Protein AF-A0A5U3IEK6-F1 (afdb_monomer_lite)

pLDDT: mean 71.45, std 13.31, range [38.88, 89.75]

Sequence (170 aa):
MAIGSGWVGSQAVAETGQRWMSAAGAALRAPAPFWMSALVGKSVVSVASYANPAGRGYDTRYSAFYDSDYVDITLTVPFSGTIATNNPSLVVSTSAALFNDNTTAGATYGTSISVAGVQRFFIGLRFAVGWDDSVVNMPNTQWQLLLNGSVVATYTSNFSASSQFDTTDW

Structure (mmCIF, N/CA/C/O backbone):
data_AF-A0A5U3IEK6-F1
#
_entry.id   AF-A0A5U3IEK6-F1
#
loop_
_atom_site.group_PDB
_atom_site.id
_atom_site.type_symbol
_atom_site.label_atom_id
_atom_site.label_alt_id
_atom_site.label_comp_id
_atom_site.label_asym_id
_atom_site.label_entity_id
_atom_site.label_seq_id
_atom_site.pdbx_PDB_ins_code
_atom_site.Cartn_x
_atom_site.Cartn_y
_atom_site.Cartn_z
_atom_site.occupancy
_atom_site.B_iso_or_equiv
_atom_site.auth_seq_id
_atom_site.auth_comp_id
_atom_site.auth_asym_id
_atom_site.auth_atom_id
_atom_site.pdbx_PDB_model_num
ATOM 1 N N . MET A 1 1 ? -8.549 -2.599 6.085 1.00 62.62 1 MET A N 1
ATOM 2 C CA . MET A 1 1 ? -9.750 -2.252 5.292 1.00 62.62 1 MET A CA 1
ATOM 3 C C . MET A 1 1 ? -10.506 -1.206 6.101 1.00 62.62 1 MET A C 1
ATOM 5 O O . MET A 1 1 ? -10.831 -1.478 7.244 1.00 62.62 1 MET A O 1
ATOM 9 N N . ALA A 1 2 ? -10.716 0.010 5.596 1.00 77.75 2 ALA A N 1
ATOM 10 C CA . ALA A 1 2 ? -11.287 1.072 6.432 1.00 77.75 2 ALA A CA 1
ATOM 11 C C . ALA A 1 2 ? -12.664 0.691 7.017 1.00 77.75 2 ALA A C 1
ATOM 13 O O . ALA A 1 2 ? -13.452 0.003 6.367 1.00 77.75 2 ALA A O 1
ATOM 14 N N . ILE A 1 3 ? -12.957 1.146 8.238 1.00 81.31 3 ILE A N 1
ATOM 15 C CA . ILE A 1 3 ? -14.244 0.891 8.902 1.00 81.31 3 ILE A CA 1
ATOM 16 C C . ILE A 1 3 ? -15.375 1.532 8.091 1.00 81.31 3 ILE A C 1
ATOM 18 O O . ILE A 1 3 ? -15.346 2.729 7.813 1.00 81.31 3 ILE A O 1
ATOM 22 N N . GLY A 1 4 ? -16.379 0.745 7.719 1.00 81.56 4 GLY A N 1
ATOM 23 C CA . GLY A 1 4 ? -17.564 1.209 7.002 1.00 81.56 4 GLY A CA 1
ATOM 24 C C . GLY A 1 4 ? -18.610 1.852 7.917 1.00 81.56 4 GLY A C 1
ATOM 25 O O . GLY A 1 4 ? -18.513 1.830 9.147 1.00 81.56 4 GLY A O 1
ATOM 26 N N . SER A 1 5 ? -19.640 2.443 7.308 1.00 76.06 5 SER A N 1
ATOM 27 C CA . SER A 1 5 ? -20.819 2.924 8.032 1.00 76.06 5 SER A CA 1
ATOM 28 C C . SER A 1 5 ? -21.765 1.758 8.356 1.00 76.06 5 SER A C 1
ATOM 30 O O . SER A 1 5 ? -21.947 0.842 7.557 1.00 76.06 5 SER A O 1
ATOM 32 N N . GLY A 1 6 ? -22.358 1.771 9.554 1.00 85.00 6 GLY A N 1
ATOM 33 C CA . GLY A 1 6 ? -23.247 0.709 10.041 1.00 85.00 6 GLY A CA 1
ATOM 34 C C . GLY A 1 6 ? -22.706 0.050 11.305 1.00 85.00 6 GLY A C 1
ATOM 35 O O . GLY A 1 6 ? -22.690 0.667 12.370 1.00 85.00 6 GLY A O 1
ATOM 36 N N . TRP A 1 7 ? -22.249 -1.199 11.203 1.00 87.50 7 TRP A N 1
ATOM 37 C CA . TRP A 1 7 ? -21.767 -1.989 12.343 1.00 87.50 7 TRP A CA 1
ATOM 38 C C . TRP A 1 7 ? -20.331 -1.626 12.752 1.00 87.50 7 TRP A C 1
ATOM 40 O O . TRP A 1 7 ? -19.424 -2.456 12.736 1.00 87.50 7 TRP A O 1
ATOM 50 N N . VAL A 1 8 ? -20.126 -0.369 13.154 1.00 87.62 8 VAL A N 1
ATOM 51 C CA . VAL A 1 8 ? -18.809 0.192 13.504 1.00 87.62 8 VAL A CA 1
ATOM 52 C C . VAL A 1 8 ? -18.097 -0.637 14.574 1.00 87.62 8 VAL A C 1
ATOM 54 O O . VAL A 1 8 ? -16.894 -0.837 14.480 1.00 87.62 8 VAL A O 1
ATOM 57 N N . GLY A 1 9 ? -18.818 -1.156 15.573 1.00 84.38 9 GLY A N 1
ATOM 58 C CA . GLY A 1 9 ? -18.224 -1.966 16.641 1.00 84.38 9 GLY A CA 1
ATOM 59 C C . GLY A 1 9 ? -17.601 -3.274 16.143 1.00 84.38 9 GLY A C 1
ATOM 60 O O . GLY A 1 9 ? -16.445 -3.552 16.447 1.00 84.38 9 GLY A O 1
ATOM 61 N N . SER A 1 10 ? -18.324 -4.062 15.341 1.00 85.69 10 SER A N 1
ATOM 62 C CA . SER A 1 10 ? -17.792 -5.324 14.806 1.00 85.69 10 SER A CA 1
ATOM 63 C C . SER A 1 10 ? -16.705 -5.084 13.761 1.00 85.69 10 SER A C 1
ATOM 65 O O . SER A 1 10 ? -15.714 -5.812 13.729 1.00 85.69 10 SER A O 1
ATOM 67 N N . GLN A 1 11 ? -16.837 -4.028 12.958 1.00 85.81 11 GLN A N 1
ATOM 68 C CA . GLN A 1 11 ? -15.819 -3.650 11.982 1.00 85.81 11 GLN A CA 1
ATOM 69 C C . GLN A 1 11 ? -14.555 -3.087 12.634 1.00 85.81 11 GLN A C 1
ATOM 71 O O . GLN A 1 11 ? -13.462 -3.391 12.171 1.00 85.81 11 GLN A O 1
ATOM 76 N N . ALA A 1 12 ? -14.665 -2.351 13.741 1.00 84.88 12 ALA A N 1
ATOM 77 C CA . ALA A 1 12 ? -13.509 -1.913 14.516 1.00 84.88 12 ALA A CA 1
ATOM 78 C C . ALA A 1 12 ? -12.751 -3.104 15.110 1.00 84.88 12 ALA A C 1
ATOM 80 O O . ALA A 1 12 ? -11.523 -3.128 15.056 1.00 84.88 12 ALA A O 1
ATOM 81 N N . VAL A 1 13 ? -13.458 -4.118 15.619 1.00 86.00 13 VAL A N 1
ATOM 82 C CA . VAL A 1 13 ? -12.830 -5.363 16.090 1.00 86.00 13 VAL A CA 1
ATOM 83 C C . VAL A 1 13 ? -12.137 -6.090 14.936 1.00 86.00 13 VAL A C 1
ATOM 85 O O . VAL A 1 13 ? -11.007 -6.536 15.103 1.00 86.00 13 VAL A O 1
ATOM 88 N N . ALA A 1 14 ? -12.773 -6.182 13.766 1.00 82.94 14 ALA A N 1
ATOM 89 C CA . ALA A 1 14 ? -12.183 -6.827 12.594 1.00 82.94 14 ALA A CA 1
ATOM 90 C C . ALA A 1 14 ? -10.940 -6.085 12.067 1.00 82.94 14 ALA A C 1
ATOM 92 O O . ALA A 1 14 ? -9.961 -6.725 11.698 1.00 82.94 14 ALA A O 1
ATOM 93 N N . GLU A 1 15 ? -10.962 -4.750 12.064 1.00 82.38 15 GLU A N 1
ATOM 94 C CA . GLU A 1 15 ? -9.873 -3.918 11.538 1.00 82.38 15 GLU A CA 1
ATOM 95 C C . GLU A 1 15 ? -8.698 -3.775 12.516 1.00 82.38 15 GLU A C 1
ATOM 97 O O . GLU A 1 15 ? -7.554 -3.628 12.095 1.00 82.38 15 GLU A O 1
ATOM 102 N N . THR A 1 16 ? -8.958 -3.808 13.826 1.00 81.38 16 THR A N 1
ATOM 103 C CA . THR A 1 16 ? -7.934 -3.540 14.855 1.00 81.38 16 THR A CA 1
ATOM 104 C C . THR A 1 16 ? -7.526 -4.768 15.668 1.00 81.38 16 THR A C 1
ATOM 106 O O . THR A 1 16 ? -6.515 -4.726 16.370 1.00 81.38 16 THR A O 1
ATOM 109 N N . GLY A 1 17 ? -8.329 -5.836 15.654 1.00 82.50 17 GLY A N 1
ATOM 110 C CA . GLY A 1 17 ? -8.218 -6.972 16.576 1.00 82.50 17 GLY A CA 1
ATOM 111 C C . GLY A 1 17 ? -8.588 -6.647 18.032 1.00 82.50 17 GLY A C 1
ATOM 112 O O . GLY A 1 17 ? -8.564 -7.534 18.885 1.00 82.50 17 GLY A O 1
ATOM 113 N N . GLN A 1 18 ? -8.936 -5.395 18.346 1.00 84.38 18 GLN A N 1
ATOM 114 C CA . GLN A 1 18 ? -9.179 -4.933 19.710 1.00 84.38 18 GLN A CA 1
ATOM 115 C C . GLN A 1 18 ? -10.656 -5.060 20.080 1.00 84.38 18 GLN A C 1
ATOM 117 O O . GLN A 1 18 ? -11.528 -4.545 19.387 1.00 84.38 18 GLN A O 1
ATOM 122 N N . ARG A 1 19 ? -10.941 -5.703 21.219 1.00 87.56 19 ARG A N 1
ATOM 123 C CA . ARG A 1 19 ? -12.311 -5.824 21.758 1.00 87.56 19 ARG A CA 1
ATOM 124 C C . ARG A 1 19 ? -12.759 -4.602 22.558 1.00 87.56 19 ARG A C 1
ATOM 126 O O . ARG A 1 19 ? -13.954 -4.372 22.710 1.00 87.56 19 ARG A O 1
ATOM 133 N N . TRP A 1 20 ? -11.807 -3.829 23.075 1.00 89.31 20 TRP A N 1
ATOM 134 C CA . TRP A 1 20 ? -12.082 -2.623 23.847 1.00 89.31 20 TRP A CA 1
ATOM 135 C C . TRP A 1 20 ? -12.080 -1.401 22.946 1.00 89.31 20 TRP A C 1
ATOM 137 O O . TRP A 1 20 ? -11.112 -1.163 22.224 1.00 89.31 20 TRP A O 1
ATOM 147 N N . MET A 1 21 ? -13.136 -0.591 23.035 1.00 87.56 21 MET A N 1
ATOM 148 C CA . MET A 1 21 ? -13.290 0.557 22.147 1.00 87.56 21 MET A CA 1
ATOM 149 C C . MET A 1 21 ? -12.172 1.583 22.321 1.00 87.56 21 MET A C 1
ATOM 151 O O . MET A 1 21 ? -11.683 2.110 21.333 1.00 87.56 21 MET A O 1
ATOM 155 N N . SER A 1 22 ? -11.716 1.817 23.552 1.00 87.44 22 SER A N 1
ATOM 156 C CA . SER A 1 22 ? -10.576 2.694 23.847 1.00 87.44 22 SER A CA 1
ATOM 157 C C . SER A 1 22 ? -9.285 2.229 23.162 1.00 87.44 22 SER A C 1
ATOM 159 O O . SER A 1 22 ? -8.576 3.046 22.579 1.00 87.44 22 SER A O 1
ATOM 161 N N . ALA A 1 23 ? -9.013 0.920 23.165 1.00 85.50 23 ALA A N 1
ATOM 162 C CA . ALA A 1 23 ? -7.865 0.331 22.477 1.00 85.50 23 ALA A CA 1
ATOM 163 C C . ALA A 1 23 ? -8.023 0.378 20.947 1.00 85.50 23 ALA A C 1
ATOM 165 O O . ALA A 1 23 ? -7.071 0.707 20.243 1.00 85.50 23 ALA A O 1
ATOM 166 N N . ALA A 1 24 ? -9.229 0.120 20.430 1.00 85.81 24 ALA A N 1
ATOM 167 C CA . ALA A 1 24 ? -9.532 0.248 19.005 1.00 85.81 24 ALA A CA 1
ATOM 168 C C . ALA A 1 24 ? -9.372 1.700 18.521 1.00 85.81 24 ALA A C 1
ATOM 170 O O . ALA A 1 24 ? -8.748 1.949 17.494 1.00 85.81 24 ALA A O 1
ATOM 171 N N . GLY A 1 25 ? -9.871 2.674 19.286 1.00 85.75 25 GLY A N 1
ATOM 172 C CA . GLY A 1 25 ? -9.713 4.098 18.997 1.00 85.75 25 GLY A CA 1
ATOM 173 C C . GLY A 1 25 ? -8.249 4.526 18.976 1.00 85.75 25 GLY A C 1
ATOM 174 O O . GLY A 1 25 ? -7.831 5.206 18.041 1.00 85.75 25 GLY A O 1
ATOM 175 N N . ALA A 1 26 ? -7.445 4.055 19.933 1.00 84.81 26 ALA A N 1
ATOM 176 C CA . ALA A 1 26 ? -6.001 4.275 19.926 1.00 84.81 26 ALA A CA 1
ATOM 177 C C . ALA A 1 26 ? -5.329 3.661 18.681 1.00 84.81 26 ALA A C 1
ATOM 179 O O . ALA A 1 26 ? -4.562 4.346 18.004 1.00 84.81 26 ALA A O 1
ATOM 180 N N . ALA A 1 27 ? -5.675 2.419 18.318 1.00 82.56 27 ALA A N 1
ATOM 181 C CA . ALA A 1 27 ? -5.154 1.745 17.124 1.00 82.56 27 ALA A CA 1
ATOM 182 C C . ALA A 1 27 ? -5.521 2.469 15.813 1.00 82.56 27 ALA A C 1
ATOM 184 O O . ALA A 1 27 ? -4.754 2.459 14.853 1.00 82.56 27 ALA A O 1
ATOM 185 N N . LEU A 1 28 ? -6.674 3.140 15.788 1.00 85.62 28 LEU A N 1
ATOM 186 C CA . LEU A 1 28 ? -7.172 3.924 14.653 1.00 85.62 28 LEU A CA 1
ATOM 187 C C . LEU A 1 28 ? -6.769 5.403 14.718 1.00 85.62 28 LEU A C 1
ATOM 189 O O . LEU A 1 28 ? -7.181 6.191 13.864 1.00 85.62 28 LEU A O 1
ATOM 193 N N . ARG A 1 29 ? -5.968 5.806 15.713 1.00 85.75 29 ARG A N 1
ATOM 194 C CA . ARG A 1 29 ? -5.507 7.194 15.893 1.00 85.75 29 ARG A CA 1
ATOM 195 C C . ARG A 1 29 ? -6.689 8.165 16.047 1.00 85.75 29 ARG A C 1
ATOM 197 O O . ARG A 1 29 ? -6.735 9.228 15.425 1.00 85.75 29 ARG A O 1
ATOM 204 N N . ALA A 1 30 ? -7.689 7.765 16.827 1.00 85.94 30 ALA A N 1
ATOM 205 C CA . ALA A 1 30 ? -8.791 8.614 17.258 1.00 85.94 30 ALA A CA 1
ATOM 206 C C . ALA A 1 30 ? -8.461 9.200 18.648 1.00 85.94 30 ALA A C 1
ATOM 208 O O . ALA A 1 30 ? -8.334 8.432 19.605 1.00 85.94 30 ALA A O 1
ATOM 209 N N . PRO A 1 31 ? -8.285 10.529 18.782 1.00 81.62 31 PRO A N 1
ATOM 210 C CA . PRO A 1 31 ? -7.969 11.148 20.068 1.00 81.62 31 PRO A CA 1
ATOM 211 C C . PRO A 1 31 ? -9.137 10.992 21.049 1.00 81.62 31 PRO A C 1
ATOM 213 O O . PRO A 1 31 ? -10.289 11.186 20.675 1.00 81.62 31 PRO A O 1
ATOM 216 N N . ALA A 1 32 ? -8.849 10.631 22.302 1.00 83.94 32 ALA A N 1
ATOM 217 C CA . ALA A 1 32 ? -9.871 10.491 23.336 1.00 83.94 32 ALA A CA 1
ATOM 218 C C . ALA A 1 32 ? -10.247 11.859 23.951 1.00 83.94 32 ALA A C 1
ATOM 220 O O . ALA A 1 32 ? -9.347 12.665 24.193 1.00 83.94 32 ALA A O 1
ATOM 221 N N . PRO A 1 33 ? -11.533 12.108 24.275 1.00 87.56 33 PRO A N 1
ATOM 222 C CA . PRO A 1 33 ? -12.696 11.265 23.981 1.00 87.56 33 PRO A CA 1
ATOM 223 C C . PRO A 1 33 ? -13.089 11.318 22.493 1.00 87.56 33 PRO A C 1
ATOM 225 O O . PRO A 1 33 ? -13.025 12.372 21.866 1.00 87.56 33 PRO A O 1
ATOM 228 N N . PHE A 1 34 ? -13.547 10.193 21.9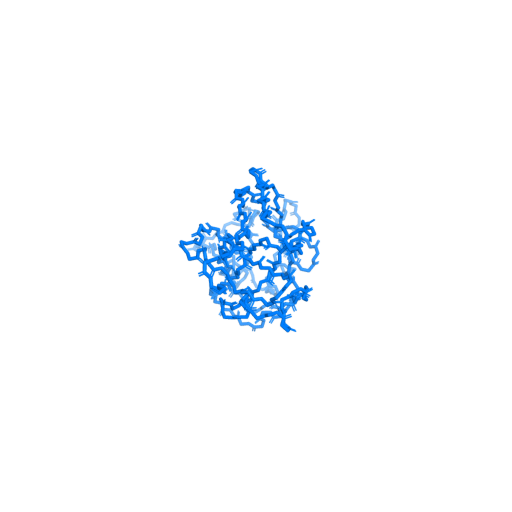37 1.00 89.38 34 PHE A N 1
ATOM 229 C CA . PHE A 1 34 ? -14.038 10.109 20.556 1.00 89.38 34 PHE A CA 1
ATOM 230 C C . PHE A 1 34 ? -15.412 9.436 20.486 1.00 89.38 34 PHE A C 1
ATOM 232 O O . PHE A 1 34 ? -15.763 8.593 21.311 1.00 89.38 34 PHE A O 1
ATOM 239 N N . TRP A 1 35 ? -16.170 9.781 19.447 1.00 89.75 35 TRP A N 1
ATOM 240 C CA . TRP A 1 35 ? -17.426 9.124 19.087 1.00 89.75 35 TRP A CA 1
ATOM 241 C C . TRP A 1 35 ? -17.169 7.937 18.157 1.00 89.75 35 TRP A C 1
ATOM 243 O O . TRP A 1 35 ? -16.251 7.977 17.341 1.00 89.75 35 TRP A O 1
ATOM 253 N N . MET A 1 36 ? -18.014 6.902 18.204 1.00 85.69 36 MET A N 1
ATOM 254 C CA . MET A 1 36 ? -17.901 5.747 17.296 1.00 85.69 36 MET A CA 1
ATOM 255 C C . MET A 1 36 ? -17.977 6.155 15.817 1.00 85.69 36 MET A C 1
ATOM 257 O O . MET A 1 36 ? -17.243 5.621 14.992 1.00 85.69 36 MET A O 1
ATOM 261 N N . SER A 1 37 ? -18.803 7.148 15.482 1.00 87.88 37 SER A N 1
ATOM 262 C CA . SER A 1 37 ? -18.899 7.697 14.123 1.00 87.88 37 SER A CA 1
ATOM 263 C C . SER A 1 37 ? -17.574 8.264 13.607 1.00 87.88 37 SER A C 1
ATOM 265 O O . SER A 1 37 ? -17.321 8.206 12.409 1.00 87.88 37 SER A O 1
ATOM 267 N N . ALA A 1 38 ? -16.695 8.740 14.495 1.00 87.00 38 ALA A N 1
ATOM 268 C CA . ALA A 1 38 ? -15.378 9.255 14.127 1.00 87.00 38 ALA A CA 1
ATOM 269 C C . ALA A 1 38 ? -14.396 8.156 13.677 1.00 87.00 38 ALA A C 1
ATOM 271 O O . ALA A 1 38 ? -13.298 8.468 13.214 1.00 87.00 38 ALA A O 1
ATOM 272 N N . LEU A 1 39 ? -14.765 6.880 13.831 1.00 86.25 39 LEU A N 1
ATOM 273 C CA . LEU A 1 39 ? -13.973 5.741 13.369 1.00 86.25 39 LEU A CA 1
ATOM 274 C C . LEU A 1 39 ? -14.301 5.323 11.942 1.00 86.25 39 LEU A C 1
ATOM 276 O O . LEU A 1 39 ? -13.489 4.645 11.319 1.00 86.25 39 LEU A O 1
ATOM 280 N N . VAL A 1 40 ? -15.458 5.727 11.419 1.00 86.88 40 VAL A N 1
ATOM 281 C CA . VAL A 1 40 ? -15.835 5.445 10.034 1.00 86.88 40 VAL A CA 1
ATOM 282 C C . VAL A 1 40 ? -14.791 6.063 9.099 1.00 86.88 40 VAL A C 1
ATOM 284 O O . VAL A 1 40 ? -14.388 7.212 9.265 1.00 86.88 40 VAL A O 1
ATOM 287 N N . GLY A 1 41 ? -14.313 5.276 8.140 1.00 82.75 41 GLY A N 1
ATOM 288 C CA . GLY A 1 41 ? -13.252 5.646 7.206 1.00 82.75 41 GLY A CA 1
ATOM 289 C C . GLY A 1 41 ? -11.830 5.523 7.762 1.00 82.75 41 GLY A C 1
ATOM 290 O O . GLY A 1 41 ? -10.880 5.684 7.000 1.00 82.75 41 GLY A O 1
ATOM 291 N N . LYS A 1 42 ? -11.640 5.211 9.052 1.00 82.94 42 LYS A N 1
ATOM 292 C CA . LYS A 1 42 ? -10.305 4.978 9.622 1.00 82.94 42 LYS A CA 1
ATOM 293 C C . LYS A 1 42 ? -9.850 3.537 9.401 1.00 82.94 42 LYS A C 1
ATOM 295 O O . LYS A 1 42 ? -10.654 2.607 9.379 1.00 82.94 42 LYS A O 1
ATOM 300 N N . SER A 1 43 ? -8.539 3.371 9.266 1.00 83.00 43 SER A N 1
ATOM 301 C CA . SER A 1 43 ? -7.852 2.087 9.137 1.00 83.00 43 SER A CA 1
ATOM 302 C C . SER A 1 43 ? -6.620 2.085 10.039 1.00 83.00 43 SER A C 1
ATOM 304 O O . SER A 1 43 ? -6.051 3.141 10.326 1.00 83.00 43 SER A O 1
ATOM 306 N N . VAL A 1 44 ? -6.196 0.901 10.487 1.00 79.19 44 VAL A N 1
ATOM 307 C CA . VAL A 1 44 ? -4.904 0.732 11.185 1.00 79.19 44 VAL A CA 1
ATOM 308 C C . VAL A 1 44 ? -3.707 0.912 10.248 1.00 79.19 44 VAL A C 1
ATOM 310 O O . VAL A 1 44 ? -2.567 1.043 10.704 1.00 79.19 44 VAL A O 1
ATOM 313 N N . VAL A 1 45 ? -3.986 0.930 8.943 1.00 76.56 45 VAL A N 1
ATOM 314 C CA . VAL A 1 45 ? -3.047 1.160 7.857 1.00 76.56 45 VAL A CA 1
ATOM 315 C C . VAL A 1 45 ? -3.194 2.597 7.371 1.00 76.56 45 VAL A C 1
ATOM 317 O O . VAL A 1 45 ? -4.287 3.060 7.055 1.00 76.56 45 VAL A O 1
ATOM 320 N N . SER A 1 46 ? -2.073 3.297 7.272 1.00 79.25 46 SER A N 1
ATOM 321 C CA . SER A 1 46 ? -1.973 4.580 6.578 1.00 79.25 46 SER A CA 1
ATOM 322 C C . SER A 1 46 ? -0.896 4.461 5.523 1.00 79.25 46 SER A C 1
ATOM 324 O O . SER A 1 46 ? 0.159 3.908 5.817 1.00 79.25 46 SER A O 1
ATOM 326 N N . VAL A 1 47 ? -1.145 4.990 4.329 1.00 76.94 47 VAL A N 1
ATOM 327 C CA . VAL A 1 47 ? -0.239 4.816 3.193 1.00 76.94 47 VAL A CA 1
ATOM 328 C C . VAL A 1 47 ? 0.092 6.167 2.572 1.00 76.94 47 VAL A C 1
ATOM 330 O O . VAL A 1 47 ? -0.809 6.965 2.316 1.00 76.94 47 VAL A O 1
ATOM 333 N N . ALA A 1 48 ? 1.373 6.413 2.322 1.00 79.31 48 ALA A N 1
ATOM 334 C CA . ALA A 1 48 ? 1.872 7.583 1.613 1.00 79.31 48 ALA A CA 1
ATOM 335 C C . ALA A 1 48 ? 2.821 7.143 0.493 1.00 79.31 48 ALA A C 1
ATOM 337 O O . ALA A 1 48 ? 3.642 6.253 0.695 1.00 79.31 48 ALA A O 1
ATOM 338 N N . SER A 1 49 ? 2.704 7.759 -0.681 1.00 74.81 49 SER A N 1
ATOM 339 C CA . SER A 1 49 ? 3.604 7.526 -1.814 1.00 74.81 49 SER A CA 1
ATOM 340 C C . SER A 1 49 ? 4.529 8.713 -2.019 1.00 74.81 49 SER A C 1
ATOM 342 O O . SER A 1 49 ? 4.125 9.864 -1.841 1.00 74.81 49 SER A O 1
ATOM 344 N N . TYR A 1 50 ? 5.736 8.424 -2.478 1.00 75.50 50 TYR A N 1
ATOM 345 C CA . TYR A 1 50 ? 6.762 9.405 -2.773 1.00 75.50 50 TYR A CA 1
ATOM 346 C C . TYR A 1 50 ? 7.504 8.991 -4.043 1.00 75.50 50 TYR A C 1
ATOM 348 O O . TYR A 1 50 ? 7.783 7.808 -4.246 1.00 75.50 50 TYR A O 1
ATOM 356 N N . ALA A 1 51 ? 7.871 9.972 -4.865 1.00 71.31 51 ALA A N 1
ATOM 357 C CA . ALA A 1 51 ? 8.755 9.726 -5.997 1.00 71.31 51 ALA A CA 1
ATOM 358 C C . ALA A 1 51 ? 10.133 9.283 -5.485 1.00 71.31 51 ALA A C 1
ATOM 360 O O . ALA A 1 51 ? 10.684 9.928 -4.582 1.00 71.31 51 ALA A O 1
ATOM 361 N N . ASN A 1 52 ? 10.698 8.201 -6.030 1.00 69.12 52 ASN A N 1
ATOM 362 C CA . ASN A 1 52 ? 12.069 7.824 -5.698 1.00 69.12 52 ASN A CA 1
ATOM 363 C C . ASN A 1 52 ? 13.037 8.690 -6.519 1.00 69.12 52 ASN A C 1
ATOM 365 O O . ASN A 1 52 ? 13.071 8.574 -7.741 1.00 69.12 52 ASN A O 1
ATOM 369 N N . PRO A 1 53 ? 13.882 9.526 -5.893 1.00 58.97 53 PRO A N 1
ATOM 370 C CA . PRO A 1 53 ? 14.885 10.284 -6.637 1.00 58.97 53 PRO A CA 1
ATOM 371 C C . PRO A 1 53 ? 16.025 9.401 -7.188 1.00 58.97 53 PRO A C 1
ATOM 373 O O . PRO A 1 53 ? 16.830 9.880 -7.983 1.00 58.97 53 PRO A O 1
ATOM 376 N N . ALA A 1 54 ? 16.128 8.132 -6.769 1.00 54.47 54 ALA A N 1
ATOM 377 C CA . ALA A 1 54 ? 17.192 7.204 -7.151 1.00 54.47 54 ALA A CA 1
ATOM 378 C C . ALA A 1 54 ? 16.745 6.220 -8.253 1.00 54.47 54 ALA A C 1
ATOM 380 O O . ALA A 1 54 ? 16.657 5.014 -8.030 1.00 54.47 54 ALA A O 1
ATOM 381 N N . GLY A 1 55 ? 16.454 6.730 -9.450 1.00 52.84 55 GLY A N 1
ATOM 382 C CA . GLY A 1 55 ? 16.166 5.923 -10.643 1.00 52.84 55 GLY A CA 1
ATOM 383 C C . GLY A 1 55 ? 17.428 5.599 -11.448 1.00 52.84 55 GLY A C 1
ATOM 384 O O . GLY A 1 55 ? 17.715 6.254 -12.444 1.00 52.84 55 GLY A O 1
ATOM 385 N N . ARG A 1 56 ? 18.219 4.618 -11.003 1.00 52.09 56 ARG A N 1
ATOM 386 C CA . ARG A 1 56 ? 19.157 3.863 -11.857 1.00 52.09 56 ARG A CA 1
ATOM 387 C C . ARG A 1 56 ? 19.179 2.434 -11.337 1.00 52.09 56 ARG A C 1
ATOM 389 O O . ARG A 1 56 ? 19.879 2.148 -10.369 1.00 52.09 56 ARG A O 1
ATOM 396 N N . GLY A 1 57 ? 18.329 1.577 -11.890 1.00 52.16 57 GLY A N 1
ATOM 397 C CA . GLY A 1 57 ? 18.293 0.184 -11.473 1.00 52.16 57 GLY A CA 1
ATOM 398 C C . GLY A 1 57 ? 19.441 -0.622 -12.060 1.00 52.16 57 GLY A C 1
ATOM 399 O O . GLY A 1 57 ? 20.251 -0.156 -12.862 1.00 52.16 57 GLY A O 1
ATOM 400 N N . TYR A 1 58 ? 19.524 -1.841 -11.555 1.00 48.53 58 TYR A N 1
ATOM 401 C CA . TYR A 1 58 ? 20.611 -2.773 -11.783 1.00 48.53 58 TYR A CA 1
ATOM 402 C C . TYR A 1 58 ? 20.368 -3.608 -13.042 1.00 48.53 58 TYR A C 1
ATOM 404 O O . TYR A 1 58 ? 19.255 -4.082 -13.282 1.00 48.53 58 TYR A O 1
ATOM 412 N N . ASP A 1 59 ? 21.426 -3.779 -13.833 1.00 49.16 59 ASP A N 1
ATOM 413 C CA . ASP A 1 59 ? 21.444 -4.590 -15.044 1.00 49.16 59 ASP A CA 1
ATOM 414 C C . ASP A 1 59 ? 21.813 -6.036 -14.697 1.00 49.16 59 ASP A C 1
ATOM 416 O O . ASP A 1 59 ? 22.872 -6.324 -14.137 1.00 49.16 59 ASP A O 1
ATOM 420 N N . THR A 1 60 ? 20.939 -6.967 -15.067 1.00 46.34 60 THR A N 1
ATOM 421 C CA . THR A 1 60 ? 21.272 -8.394 -15.086 1.00 46.34 60 THR A CA 1
ATOM 422 C C . THR A 1 60 ? 21.045 -8.985 -16.466 1.00 46.34 60 THR A C 1
ATOM 424 O O . THR A 1 60 ? 20.241 -9.892 -16.663 1.00 46.34 60 THR A O 1
ATOM 427 N N . ARG A 1 61 ? 21.773 -8.458 -17.448 1.00 51.81 61 ARG A N 1
ATOM 428 C CA . ARG A 1 61 ? 21.932 -8.940 -18.828 1.00 51.81 61 ARG A CA 1
ATOM 429 C C . ARG A 1 61 ? 20.670 -9.026 -19.700 1.00 51.81 61 ARG A C 1
ATOM 431 O O . ARG A 1 61 ? 20.842 -9.119 -20.905 1.00 51.81 61 ARG A O 1
ATOM 438 N N . TYR A 1 62 ? 19.448 -8.992 -19.154 1.00 56.16 62 TYR A N 1
ATOM 439 C CA . TYR A 1 62 ? 18.186 -9.086 -19.920 1.00 56.16 62 TYR A CA 1
ATOM 440 C C . TYR A 1 62 ? 16.968 -8.411 -19.257 1.00 56.16 62 TYR A C 1
ATOM 442 O O . TYR A 1 62 ? 15.865 -8.427 -19.807 1.00 56.16 62 TYR A O 1
ATOM 450 N N . SER A 1 63 ? 17.098 -7.856 -18.050 1.00 57.41 63 SER A N 1
ATOM 451 C CA . SER A 1 63 ? 15.996 -7.198 -17.333 1.00 57.41 63 SER A CA 1
ATOM 452 C C . SER A 1 63 ? 16.550 -6.085 -16.460 1.00 57.41 63 SER A C 1
ATOM 454 O O . SER A 1 63 ? 17.449 -6.333 -15.655 1.00 57.41 63 SER A O 1
ATOM 456 N N . ALA A 1 64 ? 16.015 -4.880 -16.623 1.00 58.41 64 ALA A N 1
ATOM 457 C CA . ALA A 1 64 ? 16.469 -3.709 -15.892 1.00 58.41 64 ALA A CA 1
ATOM 458 C C . ALA A 1 64 ? 15.286 -2.890 -15.361 1.00 58.41 64 ALA A C 1
ATOM 460 O O . ALA A 1 64 ? 14.182 -2.908 -15.908 1.00 58.41 64 ALA A O 1
ATOM 461 N N . PHE A 1 65 ? 15.542 -2.195 -14.257 1.00 63.00 65 PHE A N 1
ATOM 462 C CA . PHE A 1 65 ? 14.649 -1.218 -13.643 1.00 63.00 65 PHE A CA 1
ATOM 463 C C . PHE A 1 65 ? 15.262 0.160 -13.887 1.00 63.00 65 PHE A C 1
ATOM 465 O O . PHE A 1 65 ? 16.469 0.317 -13.749 1.00 63.00 65 PHE A O 1
ATOM 472 N N . TYR A 1 66 ? 14.484 1.176 -14.237 1.00 61.94 66 TYR A N 1
ATOM 473 C CA . TYR A 1 66 ? 15.056 2.509 -14.503 1.00 61.94 66 TYR A CA 1
ATOM 474 C C . TYR A 1 66 ? 14.313 3.631 -13.786 1.00 61.94 66 TYR A C 1
ATOM 476 O O . TYR A 1 66 ? 14.919 4.658 -13.500 1.00 61.94 66 TYR A O 1
ATOM 484 N N . ASP A 1 67 ? 13.063 3.396 -13.389 1.00 73.00 67 ASP A N 1
ATOM 485 C CA . ASP A 1 67 ? 12.277 4.337 -12.604 1.00 73.00 67 ASP A CA 1
ATOM 486 C C . ASP A 1 67 ? 11.423 3.593 -11.576 1.00 73.00 67 ASP A C 1
ATOM 488 O O . ASP A 1 67 ? 10.900 2.498 -11.830 1.00 73.00 67 ASP A O 1
ATOM 492 N N . SER A 1 68 ? 11.348 4.168 -10.382 1.00 71.75 68 SER A N 1
ATOM 493 C CA . SER A 1 68 ? 10.653 3.590 -9.240 1.00 71.75 68 SER A CA 1
ATOM 494 C C . SER A 1 68 ? 10.048 4.688 -8.378 1.00 71.75 68 SER A C 1
ATOM 496 O O . SER A 1 68 ? 10.552 5.800 -8.307 1.00 71.75 68 SER A O 1
ATOM 498 N N . ASP A 1 69 ? 8.998 4.337 -7.661 1.00 76.44 69 ASP A N 1
ATOM 499 C CA . ASP A 1 69 ? 8.475 5.080 -6.532 1.00 76.44 69 ASP A CA 1
ATOM 500 C C . ASP A 1 69 ? 8.768 4.299 -5.254 1.00 76.44 69 ASP A C 1
ATOM 502 O O . ASP A 1 69 ? 9.022 3.090 -5.277 1.00 76.44 69 ASP A O 1
ATOM 506 N N . TYR A 1 70 ? 8.694 4.972 -4.111 1.00 79.25 70 TYR A N 1
ATOM 507 C CA . TYR A 1 70 ? 8.570 4.271 -2.842 1.00 79.25 70 TYR A CA 1
ATOM 508 C C . TYR A 1 70 ? 7.281 4.655 -2.126 1.00 79.25 70 TYR A C 1
ATOM 510 O O . TYR A 1 70 ? 6.735 5.749 -2.265 1.00 79.25 70 TYR A O 1
ATOM 518 N N . VAL A 1 71 ? 6.779 3.709 -1.349 1.00 78.44 71 VAL A N 1
ATOM 519 C CA . VAL A 1 71 ? 5.544 3.815 -0.590 1.00 78.44 71 VAL A CA 1
ATOM 520 C C . VAL A 1 71 ? 5.854 3.491 0.854 1.00 78.44 71 VAL A C 1
ATOM 522 O O . VAL A 1 71 ? 6.350 2.407 1.156 1.00 78.44 71 VAL A O 1
ATOM 525 N N . ASP A 1 72 ? 5.518 4.414 1.744 1.00 81.00 72 ASP A N 1
ATOM 526 C CA . ASP A 1 72 ? 5.583 4.183 3.176 1.00 81.00 72 ASP A CA 1
ATOM 527 C C . ASP A 1 72 ? 4.196 3.768 3.682 1.00 81.00 72 ASP A C 1
ATOM 529 O O . ASP A 1 72 ? 3.195 4.470 3.507 1.00 81.00 72 ASP A O 1
ATOM 533 N N . ILE A 1 73 ? 4.141 2.606 4.326 1.00 78.38 73 ILE A N 1
ATOM 534 C CA . ILE A 1 73 ? 2.979 2.097 5.043 1.00 78.38 73 ILE A CA 1
ATOM 535 C C . ILE A 1 73 ? 3.248 2.239 6.535 1.00 78.38 73 ILE A C 1
ATOM 537 O O . ILE A 1 73 ? 4.158 1.618 7.080 1.00 78.38 73 ILE A O 1
ATOM 541 N N . THR A 1 74 ? 2.414 3.006 7.223 1.00 79.19 74 THR A N 1
ATOM 542 C CA . THR A 1 74 ? 2.457 3.120 8.681 1.00 79.19 74 THR A CA 1
ATOM 543 C C . THR A 1 74 ? 1.407 2.214 9.298 1.00 79.19 74 THR A C 1
ATOM 545 O O . THR A 1 74 ? 0.204 2.479 9.171 1.00 79.19 74 THR A O 1
ATOM 548 N N . LEU A 1 75 ? 1.864 1.200 10.029 1.00 75.81 75 LEU A N 1
ATOM 549 C CA . LEU A 1 75 ? 1.028 0.262 10.768 1.00 75.81 75 LEU A CA 1
ATOM 550 C C . LEU A 1 75 ? 1.025 0.580 12.256 1.00 75.81 75 LEU A C 1
ATOM 552 O O . LEU A 1 75 ? 2.076 0.693 12.886 1.00 75.81 75 LEU A O 1
ATOM 556 N N . THR A 1 76 ? -0.168 0.678 12.833 1.00 72.69 76 THR A N 1
ATOM 557 C CA . THR A 1 76 ? -0.323 0.922 14.276 1.00 72.69 76 THR A CA 1
ATOM 558 C C . THR A 1 76 ? -0.388 -0.368 15.098 1.00 72.69 76 THR A C 1
ATOM 560 O O . THR A 1 76 ? -0.105 -0.345 16.292 1.00 72.69 76 THR A O 1
ATOM 563 N N . VAL A 1 77 ? -0.689 -1.504 14.469 1.00 68.25 77 VAL A N 1
ATOM 564 C CA . VAL A 1 77 ? -0.662 -2.835 15.093 1.00 68.25 77 VAL A CA 1
ATOM 565 C C . VAL A 1 77 ? 0.098 -3.818 14.197 1.00 68.25 77 VAL A C 1
ATOM 567 O O . VAL A 1 77 ? 0.145 -3.602 12.983 1.00 68.25 77 VAL A O 1
ATOM 570 N N . PRO A 1 78 ? 0.695 -4.888 14.757 1.00 66.31 78 PRO A N 1
ATOM 571 C CA . PRO A 1 78 ? 1.257 -5.976 13.964 1.00 66.31 78 PRO A CA 1
ATOM 572 C C . PRO A 1 78 ? 0.241 -6.514 12.954 1.00 66.31 78 PRO A C 1
ATOM 574 O O . PRO A 1 78 ? -0.897 -6.815 13.310 1.00 66.31 78 PRO A O 1
ATOM 577 N N . PHE A 1 79 ? 0.659 -6.665 11.701 1.00 63.97 79 PHE A N 1
ATOM 578 C CA . PHE A 1 79 ? -0.176 -7.186 10.620 1.00 63.97 79 PHE A CA 1
ATOM 579 C C . PHE A 1 79 ? 0.589 -8.264 9.863 1.00 63.97 79 PHE A C 1
ATOM 581 O O . PHE A 1 79 ? 1.708 -8.023 9.429 1.00 63.97 79 PHE A O 1
ATOM 588 N N . SER A 1 80 ? -0.000 -9.444 9.676 1.00 62.38 80 SER A N 1
ATOM 589 C CA . SER A 1 80 ? 0.544 -10.460 8.773 1.00 62.38 80 SER A CA 1
ATOM 590 C C . SER A 1 80 ? -0.294 -10.487 7.505 1.00 62.38 80 SER A C 1
ATOM 592 O O . SER A 1 80 ? -1.521 -10.594 7.567 1.00 62.38 80 SER A O 1
ATOM 594 N N . GLY A 1 81 ? 0.358 -10.370 6.355 1.00 63.66 81 GLY A N 1
ATOM 595 C CA . GLY A 1 81 ? -0.343 -10.385 5.090 1.00 63.66 81 GLY A CA 1
ATOM 596 C C . GLY A 1 81 ? 0.552 -10.162 3.891 1.00 63.66 81 GLY A C 1
ATOM 597 O O . GLY A 1 81 ? 1.758 -9.981 4.023 1.00 63.66 81 GLY A O 1
ATOM 598 N N . THR A 1 82 ? -0.062 -10.196 2.717 1.00 69.62 82 THR A N 1
ATOM 599 C CA . THR A 1 82 ? 0.612 -10.004 1.444 1.00 69.62 82 THR A CA 1
ATOM 600 C C . THR A 1 82 ? 0.389 -8.597 0.912 1.00 69.62 82 THR A C 1
ATOM 602 O O . THR A 1 82 ? -0.702 -8.045 1.049 1.00 69.62 82 THR A O 1
ATOM 605 N N . ILE A 1 83 ? 1.427 -8.022 0.310 1.00 73.56 83 ILE A N 1
ATOM 606 C CA . ILE A 1 83 ? 1.386 -6.715 -0.342 1.00 73.56 83 ILE A CA 1
ATOM 607 C C . ILE A 1 83 ? 1.606 -6.937 -1.830 1.00 73.56 83 ILE A C 1
ATOM 609 O O . ILE A 1 83 ? 2.513 -7.670 -2.217 1.00 73.56 83 ILE A O 1
ATOM 613 N N . ALA A 1 84 ? 0.771 -6.326 -2.659 1.00 75.50 84 ALA A N 1
ATOM 614 C CA . ALA A 1 84 ? 0.866 -6.454 -4.107 1.00 75.50 84 ALA A CA 1
ATOM 615 C C . ALA A 1 84 ? 0.377 -5.187 -4.812 1.00 75.50 84 ALA A C 1
ATOM 617 O O . ALA A 1 84 ? -0.280 -4.340 -4.198 1.00 75.50 84 ALA A O 1
ATOM 618 N N . THR A 1 85 ? 0.655 -5.099 -6.115 1.00 78.50 85 THR A N 1
ATOM 619 C CA . THR A 1 85 ? -0.075 -4.198 -7.011 1.00 78.50 85 THR A CA 1
ATOM 620 C C . THR A 1 85 ? -1.051 -4.984 -7.884 1.00 78.50 85 THR A C 1
ATOM 622 O O . THR A 1 85 ? -0.886 -6.186 -8.090 1.00 78.50 85 THR A O 1
ATOM 625 N N . ASN A 1 86 ? -2.074 -4.310 -8.408 1.00 80.25 86 ASN A N 1
ATOM 626 C CA . ASN A 1 86 ? -2.952 -4.868 -9.443 1.00 80.25 86 ASN A CA 1
ATOM 627 C C . ASN A 1 86 ? -2.377 -4.730 -10.866 1.00 80.25 86 ASN A C 1
ATOM 629 O O . ASN A 1 86 ? -3.023 -5.168 -11.816 1.00 80.25 86 ASN A O 1
ATOM 633 N N . ASN A 1 87 ? -1.210 -4.100 -11.031 1.00 76.81 87 ASN A N 1
ATOM 634 C CA . ASN A 1 87 ? -0.600 -3.876 -12.333 1.00 76.81 87 ASN A CA 1
ATOM 635 C C . ASN A 1 87 ? 0.522 -4.903 -12.557 1.00 76.81 87 ASN A C 1
ATOM 637 O O . ASN A 1 87 ? 1.549 -4.836 -11.883 1.00 76.81 87 ASN A O 1
ATOM 641 N N . PRO A 1 88 ? 0.374 -5.827 -13.519 1.00 73.31 88 PRO A N 1
ATOM 642 C CA . PRO A 1 88 ? 1.347 -6.897 -13.736 1.00 73.31 88 PRO A CA 1
ATOM 643 C C . PRO A 1 88 ? 2.708 -6.404 -14.252 1.00 73.31 88 PRO A C 1
ATOM 645 O O . PRO A 1 88 ? 3.672 -7.164 -14.228 1.00 73.31 88 PRO A O 1
ATOM 648 N N . SER A 1 89 ? 2.802 -5.152 -14.710 1.00 73.19 89 SER A N 1
ATOM 649 C CA . SER A 1 89 ? 4.057 -4.544 -15.183 1.00 73.19 89 SER A CA 1
ATOM 650 C C . SER A 1 89 ? 4.892 -3.944 -14.043 1.00 73.19 89 SER A C 1
ATOM 652 O O . SER A 1 89 ? 6.040 -3.551 -14.258 1.00 73.19 89 SER A O 1
ATOM 654 N N . LEU A 1 90 ? 4.320 -3.855 -12.834 1.00 75.00 90 LEU A N 1
ATOM 655 C CA . LEU A 1 90 ? 4.962 -3.280 -11.654 1.00 75.00 90 LEU A CA 1
ATOM 656 C C . LEU A 1 90 ? 5.400 -4.365 -10.672 1.00 75.00 90 LEU A C 1
ATOM 658 O O . LEU A 1 90 ? 4.661 -5.304 -10.373 1.00 75.00 90 LEU A O 1
ATOM 662 N N . VAL A 1 91 ? 6.589 -4.187 -10.106 1.00 74.06 91 VAL A N 1
ATOM 663 C CA . VAL A 1 91 ? 7.161 -5.056 -9.069 1.00 74.06 91 VAL A CA 1
ATOM 664 C C . VAL A 1 91 ? 7.179 -4.318 -7.735 1.00 74.06 91 VAL A C 1
ATOM 666 O O . VAL A 1 91 ? 7.435 -3.119 -7.715 1.00 74.06 91 VAL A O 1
ATOM 669 N N . VAL A 1 92 ? 6.930 -5.033 -6.630 1.00 73.62 92 VAL A N 1
ATOM 670 C CA . VAL A 1 92 ? 7.009 -4.514 -5.249 1.00 73.62 92 VAL A CA 1
ATOM 671 C C . VAL A 1 92 ? 8.174 -5.179 -4.510 1.00 73.62 92 VAL A C 1
ATOM 673 O O . VAL A 1 92 ? 8.332 -6.394 -4.599 1.00 73.62 92 VAL A O 1
ATOM 676 N N . SER A 1 93 ? 8.960 -4.414 -3.747 1.00 70.50 93 SER A N 1
ATOM 677 C CA . SER A 1 93 ? 10.052 -4.924 -2.896 1.00 70.50 93 SER A CA 1
ATOM 678 C C . SER A 1 93 ? 10.101 -4.219 -1.537 1.00 70.50 93 SER A C 1
ATOM 680 O O . SER A 1 93 ? 9.806 -3.033 -1.443 1.00 70.50 93 SER A O 1
ATOM 682 N N . THR A 1 94 ? 10.524 -4.917 -0.480 1.00 64.38 94 THR A N 1
ATOM 683 C CA . THR A 1 94 ? 10.773 -4.356 0.868 1.00 64.38 94 THR A CA 1
ATOM 684 C C . THR A 1 94 ? 12.142 -3.708 1.038 1.00 64.38 94 THR A C 1
ATOM 686 O O . THR A 1 94 ? 12.424 -3.120 2.080 1.00 64.38 94 THR A O 1
ATOM 689 N N . SER A 1 95 ? 13.033 -3.837 0.058 1.00 61.72 95 SER A N 1
ATOM 690 C CA . SER A 1 95 ? 14.398 -3.327 0.157 1.00 61.72 95 SER A CA 1
ATOM 691 C C . SER A 1 95 ? 14.832 -2.694 -1.151 1.00 61.72 95 SER A C 1
ATOM 693 O O . SER A 1 95 ? 14.658 -3.282 -2.218 1.00 61.72 95 SER A O 1
ATOM 695 N N . ALA A 1 96 ? 15.465 -1.524 -1.043 1.00 57.38 96 ALA A N 1
ATOM 696 C CA . ALA A 1 96 ? 16.083 -0.835 -2.171 1.00 57.38 96 ALA A CA 1
ATOM 697 C C . ALA A 1 96 ? 17.147 -1.717 -2.842 1.00 57.38 96 ALA A C 1
ATOM 699 O O . ALA A 1 96 ? 17.255 -1.749 -4.060 1.00 57.38 96 ALA A O 1
ATOM 700 N N . ALA A 1 97 ? 17.907 -2.471 -2.040 1.00 54.81 97 ALA A N 1
ATOM 701 C CA . ALA A 1 97 ? 18.953 -3.358 -2.538 1.00 54.81 97 ALA A CA 1
ATOM 702 C C . ALA A 1 97 ? 18.379 -4.625 -3.193 1.00 54.81 97 ALA A C 1
ATOM 704 O O . ALA A 1 97 ? 18.905 -5.065 -4.205 1.00 54.81 97 ALA A O 1
ATOM 705 N N . LEU A 1 98 ? 17.277 -5.176 -2.665 1.00 51.81 98 LEU A N 1
ATOM 706 C CA . LEU A 1 98 ? 16.606 -6.341 -3.267 1.00 51.81 98 LEU A CA 1
ATOM 707 C C . LEU A 1 98 ? 15.793 -5.969 -4.514 1.00 51.81 98 LEU A C 1
ATOM 709 O O . LEU A 1 98 ? 15.580 -6.814 -5.374 1.00 51.81 98 LEU A O 1
ATOM 713 N N . PHE A 1 99 ? 15.361 -4.709 -4.635 1.00 54.97 99 PHE A N 1
ATOM 714 C CA . PHE A 1 99 ? 14.784 -4.181 -5.876 1.00 54.97 99 PHE A CA 1
ATOM 715 C C . PHE A 1 99 ? 15.813 -4.179 -7.022 1.00 54.97 99 PHE A C 1
ATOM 717 O O . PHE A 1 99 ? 15.452 -4.328 -8.183 1.00 54.97 99 PHE A O 1
ATOM 724 N N . ASN A 1 100 ? 17.100 -4.097 -6.676 1.00 51.69 100 ASN A N 1
ATOM 725 C CA . ASN A 1 100 ? 18.226 -4.168 -7.598 1.00 51.69 100 ASN A CA 1
ATOM 726 C C . ASN A 1 100 ? 18.760 -5.601 -7.809 1.00 51.69 100 ASN A C 1
ATOM 728 O O . ASN A 1 100 ? 19.739 -5.758 -8.518 1.00 51.69 100 ASN A O 1
ATOM 732 N N . ASP A 1 101 ? 18.178 -6.656 -7.227 1.00 49.03 101 ASP A N 1
ATOM 733 C CA . ASP A 1 101 ? 18.679 -8.035 -7.369 1.00 49.03 101 ASP A CA 1
ATOM 734 C C . ASP A 1 101 ? 17.713 -8.912 -8.192 1.00 49.03 101 ASP A C 1
ATOM 736 O O . ASP A 1 101 ? 16.603 -9.235 -7.764 1.00 49.03 101 ASP A O 1
ATOM 740 N N . ASN A 1 102 ? 18.155 -9.350 -9.376 1.00 44.53 102 ASN A N 1
ATOM 741 C CA . ASN A 1 102 ? 17.390 -10.183 -10.319 1.00 44.53 102 ASN A CA 1
ATOM 742 C C . ASN A 1 102 ? 17.080 -11.601 -9.821 1.00 44.53 102 ASN A C 1
ATOM 744 O O . ASN A 1 102 ? 16.236 -12.285 -10.392 1.00 44.53 102 ASN A O 1
ATOM 748 N N . THR A 1 103 ? 17.740 -12.075 -8.765 1.00 45.19 103 THR A N 1
ATOM 749 C CA . THR A 1 103 ? 17.414 -13.388 -8.182 1.00 45.19 103 THR A CA 1
ATOM 750 C C . THR A 1 103 ? 16.168 -13.338 -7.297 1.00 45.19 103 THR A C 1
ATOM 752 O O . THR A 1 103 ? 15.554 -14.370 -7.025 1.00 45.19 103 THR A O 1
ATOM 755 N N . THR A 1 104 ? 15.769 -12.132 -6.884 1.00 42.59 104 THR A N 1
ATOM 756 C CA . THR A 1 104 ? 14.691 -11.892 -5.916 1.00 42.59 104 THR A CA 1
ATOM 757 C C . THR A 1 104 ? 13.580 -11.006 -6.503 1.00 42.59 104 THR A C 1
ATOM 759 O O . THR A 1 104 ? 12.440 -11.038 -6.040 1.00 42.59 104 THR A O 1
ATOM 762 N N . ALA A 1 105 ? 13.867 -10.247 -7.562 1.00 38.88 105 ALA A N 1
ATOM 763 C CA . ALA A 1 105 ? 12.914 -9.373 -8.232 1.00 38.88 105 ALA A CA 1
ATOM 764 C C . ALA A 1 105 ? 11.964 -10.147 -9.169 1.00 38.88 105 ALA A C 1
ATOM 766 O O . ALA A 1 105 ? 12.376 -10.767 -10.147 1.00 38.88 105 ALA A O 1
ATOM 767 N N . GLY A 1 106 ? 10.661 -10.088 -8.881 1.00 39.41 106 GLY A N 1
ATOM 768 C CA . GLY A 1 106 ? 9.614 -10.794 -9.635 1.00 39.41 106 GLY A CA 1
ATOM 769 C C . GLY A 1 106 ? 8.804 -11.788 -8.805 1.00 39.41 106 GLY A C 1
ATOM 770 O O . GLY A 1 106 ? 7.773 -12.271 -9.267 1.00 39.41 106 GLY A O 1
ATOM 771 N N . ALA A 1 107 ? 9.194 -12.045 -7.559 1.00 39.47 107 ALA A N 1
ATOM 772 C CA . ALA A 1 107 ? 8.260 -12.626 -6.615 1.00 39.47 107 ALA A CA 1
ATOM 773 C C . ALA A 1 107 ? 7.325 -11.519 -6.119 1.00 39.47 107 ALA A C 1
ATOM 775 O O . ALA A 1 107 ? 7.758 -10.499 -5.582 1.00 39.47 107 ALA A O 1
ATOM 776 N N . THR A 1 108 ? 6.019 -11.735 -6.289 1.00 45.59 108 THR A N 1
ATOM 777 C CA . THR A 1 108 ? 5.002 -11.129 -5.432 1.00 45.59 108 THR A CA 1
ATOM 778 C C . THR A 1 108 ? 5.293 -11.613 -4.017 1.00 45.59 108 THR A C 1
ATOM 780 O O . THR A 1 108 ? 4.698 -12.578 -3.538 1.00 45.59 108 THR A O 1
ATOM 783 N N . TYR A 1 109 ? 6.273 -11.007 -3.351 1.00 42.88 109 TYR A N 1
ATOM 784 C CA . TYR A 1 109 ? 6.461 -11.259 -1.945 1.00 42.88 109 TYR A CA 1
ATOM 785 C C . TYR A 1 109 ? 5.319 -10.549 -1.265 1.00 42.88 109 TYR A C 1
ATOM 787 O O . TYR A 1 109 ? 5.328 -9.346 -1.019 1.00 42.88 109 TYR A O 1
ATOM 795 N N . GLY A 1 110 ? 4.312 -11.349 -0.951 1.00 45.09 110 GLY A N 1
ATOM 796 C CA . GLY A 1 110 ? 3.503 -11.083 0.198 1.00 45.09 110 GLY A CA 1
ATOM 797 C C . GLY A 1 110 ? 4.401 -11.028 1.423 1.00 45.09 110 GLY A C 1
ATOM 798 O O . GLY A 1 110 ? 4.564 -12.025 2.115 1.00 45.09 110 GLY A O 1
ATOM 799 N N . THR A 1 111 ? 5.063 -9.896 1.640 1.00 49.69 111 THR A N 1
ATOM 800 C CA . THR A 1 111 ? 5.945 -9.716 2.780 1.00 49.69 111 THR A CA 1
ATOM 801 C C . THR A 1 111 ? 5.054 -9.594 3.997 1.00 49.69 111 THR A C 1
ATOM 803 O O . THR A 1 111 ? 4.421 -8.560 4.209 1.00 49.69 111 THR A O 1
ATOM 806 N N . SER A 1 112 ? 4.973 -10.675 4.771 1.00 50.00 112 SER A N 1
ATOM 807 C CA . SER A 1 112 ? 4.282 -10.679 6.052 1.00 50.00 112 SER A CA 1
ATOM 808 C C . SER A 1 112 ? 4.905 -9.610 6.938 1.00 50.00 112 SER A C 1
ATOM 810 O O . SER A 1 112 ? 6.075 -9.727 7.302 1.00 50.00 112 SER A O 1
ATOM 812 N N . ILE A 1 113 ? 4.147 -8.564 7.267 1.00 55.91 113 ILE A N 1
ATOM 813 C CA . ILE A 1 113 ? 4.736 -7.437 7.981 1.00 55.91 113 ILE A CA 1
ATOM 814 C C . ILE A 1 113 ? 5.056 -7.772 9.447 1.00 55.91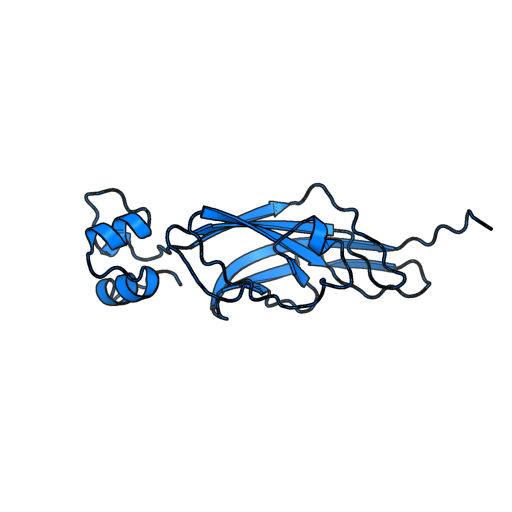 113 ILE A C 1
ATOM 816 O O . ILE A 1 113 ? 6.146 -7.483 9.872 1.00 55.91 113 ILE A O 1
ATOM 820 N N . SER A 1 114 ? 4.241 -8.411 10.266 1.00 54.81 114 SER A N 1
ATOM 821 C CA . SER A 1 114 ? 4.514 -8.791 11.674 1.00 54.81 114 SER A CA 1
ATOM 822 C C . SER A 1 114 ? 4.919 -7.711 12.707 1.00 54.81 114 SER A C 1
ATOM 824 O O . SER A 1 114 ? 4.773 -7.981 13.896 1.00 54.81 114 SER A O 1
ATOM 826 N N . VAL A 1 115 ? 5.356 -6.500 12.334 1.00 60.75 115 VAL A N 1
ATOM 827 C CA . VAL A 1 115 ? 5.786 -5.458 13.293 1.00 60.75 115 VAL A CA 1
ATOM 828 C C . VAL A 1 115 ? 5.039 -4.142 13.066 1.00 60.75 115 VAL A C 1
ATOM 830 O O . VAL A 1 115 ? 4.851 -3.717 11.928 1.00 60.75 115 VAL A O 1
ATOM 833 N N . ALA A 1 116 ? 4.610 -3.487 14.150 1.00 66.25 116 ALA A N 1
ATOM 834 C CA . ALA A 1 116 ? 4.072 -2.128 14.092 1.00 66.25 116 ALA A CA 1
ATOM 835 C C . ALA A 1 116 ? 5.201 -1.121 13.801 1.00 66.25 116 ALA A C 1
ATOM 837 O O . ALA A 1 116 ? 6.312 -1.273 14.309 1.00 66.25 116 ALA A O 1
ATOM 838 N N . GLY A 1 117 ? 4.921 -0.093 12.998 1.00 73.81 117 GLY A N 1
ATOM 839 C CA . GLY A 1 117 ? 5.913 0.894 12.570 1.00 73.81 117 GLY A CA 1
ATOM 840 C C . GLY A 1 117 ? 5.696 1.391 11.142 1.00 73.81 117 GLY A C 1
ATOM 841 O O . GLY A 1 117 ? 4.710 1.046 10.490 1.00 73.81 117 GLY A O 1
ATOM 842 N N . VAL A 1 118 ? 6.623 2.227 10.671 1.00 76.50 118 VAL A N 1
ATOM 843 C CA . VAL A 1 118 ? 6.685 2.654 9.268 1.00 76.50 118 VAL A CA 1
ATOM 844 C C . VAL A 1 118 ? 7.484 1.620 8.489 1.00 76.50 118 VAL A C 1
ATOM 846 O O . VAL A 1 118 ? 8.620 1.314 8.849 1.00 76.50 118 VAL A O 1
ATOM 849 N N . GLN A 1 119 ? 6.896 1.092 7.425 1.00 77.50 119 GLN A N 1
ATOM 850 C CA . GLN A 1 119 ? 7.558 0.202 6.485 1.00 77.50 119 GLN A CA 1
ATOM 851 C C . GLN A 1 119 ? 7.599 0.833 5.106 1.00 77.50 119 GLN A C 1
ATOM 853 O O . GLN A 1 119 ? 6.581 1.320 4.624 1.00 77.50 119 GLN A O 1
ATOM 858 N N . ARG A 1 120 ? 8.773 0.795 4.478 1.00 77.81 120 ARG A N 1
ATOM 859 C CA . ARG A 1 120 ? 8.984 1.309 3.129 1.00 77.81 120 ARG A CA 1
ATOM 860 C C . ARG A 1 120 ? 8.998 0.173 2.124 1.00 77.81 120 ARG A C 1
ATOM 862 O O . ARG A 1 120 ? 9.695 -0.820 2.320 1.00 77.81 120 ARG A O 1
ATOM 869 N N . PHE A 1 121 ? 8.293 0.376 1.024 1.00 75.81 121 PHE A N 1
ATOM 870 C CA . PHE A 1 121 ? 8.267 -0.516 -0.124 1.00 75.81 121 PHE A CA 1
ATOM 871 C C . PHE A 1 121 ? 8.666 0.250 -1.374 1.00 75.81 121 PHE A C 1
ATOM 873 O O . PHE A 1 121 ? 8.346 1.425 -1.508 1.00 75.81 121 PHE A O 1
ATOM 880 N N . PHE A 1 122 ? 9.344 -0.418 -2.293 1.00 75.50 122 PHE A N 1
ATOM 881 C CA . PHE A 1 122 ? 9.729 0.113 -3.594 1.00 75.50 122 PHE A CA 1
ATOM 882 C C . PHE A 1 122 ? 8.814 -0.477 -4.654 1.00 75.50 122 PHE A C 1
ATOM 884 O O . PHE A 1 122 ? 8.537 -1.677 -4.620 1.00 75.50 122 PHE A O 1
ATOM 891 N N . ILE A 1 123 ? 8.343 0.364 -5.568 1.00 76.62 123 ILE A N 1
ATOM 892 C CA . ILE A 1 123 ? 7.472 -0.005 -6.680 1.00 76.62 123 ILE A CA 1
ATOM 893 C C . ILE A 1 123 ? 8.110 0.504 -7.960 1.00 76.62 123 ILE A C 1
ATOM 895 O O . ILE A 1 123 ? 8.453 1.673 -8.038 1.00 76.62 123 ILE A O 1
ATOM 899 N N . GLY A 1 124 ? 8.245 -0.325 -8.986 1.00 75.06 124 GLY A N 1
ATOM 900 C CA . GLY A 1 124 ? 8.719 0.176 -10.275 1.00 75.06 124 GLY A CA 1
ATOM 901 C C . GLY A 1 124 ? 8.568 -0.816 -11.410 1.00 75.06 124 GLY A C 1
ATOM 902 O O . GLY A 1 124 ? 8.039 -1.916 -11.228 1.00 75.06 124 GLY A O 1
ATOM 903 N N . LEU A 1 125 ? 9.003 -0.389 -12.594 1.00 72.94 125 LEU A N 1
ATOM 904 C CA . LEU A 1 125 ? 8.811 -1.126 -13.840 1.00 72.94 125 LEU A CA 1
ATOM 905 C C . LEU A 1 125 ? 9.803 -2.266 -13.999 1.00 72.94 125 LEU A C 1
ATOM 907 O O . LEU A 1 125 ? 11.010 -2.038 -13.970 1.00 72.94 125 LEU A O 1
ATOM 911 N N . ARG A 1 126 ? 9.285 -3.459 -14.303 1.00 69.81 126 ARG A N 1
ATOM 912 C CA . ARG A 1 126 ? 10.088 -4.555 -14.850 1.00 69.81 126 ARG A CA 1
ATOM 913 C C . ARG A 1 126 ? 9.782 -4.723 -16.327 1.00 69.81 126 ARG A C 1
ATOM 9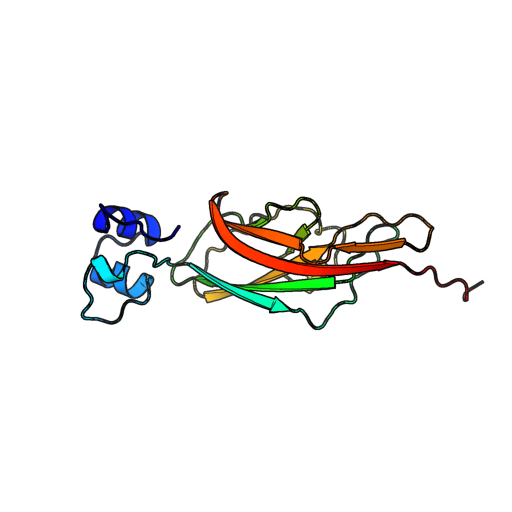15 O O . ARG A 1 126 ? 8.631 -4.918 -16.705 1.00 69.81 126 ARG A O 1
ATOM 922 N N . PHE A 1 127 ? 10.818 -4.752 -17.147 1.00 64.81 127 PHE A N 1
ATOM 923 C CA . PHE A 1 127 ? 10.696 -5.108 -18.552 1.00 64.81 127 PHE A CA 1
ATOM 924 C C . PHE A 1 127 ? 11.911 -5.919 -18.983 1.00 64.81 127 PHE A C 1
ATOM 926 O O . PHE A 1 127 ? 13.021 -5.747 -18.473 1.00 64.81 127 PHE A O 1
ATOM 933 N N . ALA A 1 128 ? 11.654 -6.861 -19.885 1.00 60.28 128 ALA A N 1
ATOM 934 C CA . ALA A 1 128 ? 12.702 -7.581 -20.578 1.00 60.28 128 ALA A CA 1
ATOM 935 C C . ALA A 1 128 ? 13.205 -6.678 -21.701 1.00 60.28 128 ALA A C 1
ATOM 937 O O . ALA A 1 128 ? 12.415 -6.257 -22.548 1.00 60.28 128 ALA A O 1
ATOM 938 N N . VAL A 1 129 ? 14.497 -6.373 -21.689 1.00 57.22 129 VAL A N 1
ATOM 939 C CA . VAL A 1 129 ? 15.132 -5.622 -22.770 1.00 57.22 129 VAL A CA 1
ATOM 940 C C . VAL A 1 129 ? 15.788 -6.607 -23.724 1.00 57.22 129 VAL A C 1
ATOM 942 O O . VAL A 1 129 ? 16.520 -7.504 -23.302 1.00 57.22 129 VAL A O 1
ATOM 945 N N . GLY A 1 130 ? 15.452 -6.485 -25.009 1.00 55.53 130 GLY A N 1
ATOM 946 C CA . GLY A 1 130 ? 16.207 -7.127 -26.082 1.00 55.53 130 GLY A CA 1
ATOM 947 C C . GLY A 1 130 ? 17.546 -6.419 -26.287 1.00 55.53 130 GLY A C 1
ATOM 948 O O . GLY A 1 130 ? 17.841 -5.444 -25.606 1.00 55.53 130 GLY A O 1
ATOM 949 N N . TRP A 1 131 ? 18.344 -6.882 -27.248 1.00 56.78 131 TRP A N 1
ATOM 950 C CA . TRP A 1 131 ? 19.627 -6.253 -27.603 1.00 56.78 131 TRP A CA 1
ATOM 951 C C . TRP A 1 131 ? 19.492 -4.868 -28.265 1.00 56.78 131 TRP A C 1
ATOM 953 O O . TRP A 1 131 ? 20.486 -4.263 -28.652 1.00 56.78 131 TRP A O 1
ATOM 963 N N . ASP A 1 132 ? 18.265 -4.372 -28.388 1.00 61.97 132 ASP A N 1
ATOM 964 C CA . ASP A 1 132 ? 17.956 -3.090 -28.992 1.00 61.97 132 ASP A CA 1
ATOM 965 C C . ASP A 1 132 ? 17.697 -2.046 -27.901 1.00 61.97 132 ASP A C 1
ATOM 967 O O . ASP A 1 132 ? 17.073 -2.334 -26.871 1.00 61.97 132 ASP A O 1
ATOM 971 N N . ASP A 1 133 ? 18.142 -0.815 -28.152 1.00 60.69 133 ASP A N 1
ATOM 972 C CA . ASP A 1 133 ? 17.791 0.350 -27.342 1.00 60.69 133 ASP A CA 1
ATOM 973 C C . ASP A 1 133 ? 16.270 0.454 -27.241 1.00 60.69 133 ASP A C 1
ATOM 975 O O . ASP A 1 133 ? 15.566 0.710 -28.222 1.00 60.69 133 ASP A O 1
ATOM 979 N N . SER A 1 134 ? 15.747 0.228 -26.039 1.00 68.06 134 SER A N 1
ATOM 980 C CA . SER A 1 134 ? 14.313 0.159 -25.806 1.00 68.06 134 SER A CA 1
ATOM 981 C C . SER A 1 134 ? 13.924 1.170 -24.744 1.00 68.06 134 SER A C 1
ATOM 983 O O . SER A 1 134 ? 14.465 1.180 -23.639 1.00 68.06 134 SER A O 1
ATOM 985 N N . VAL A 1 135 ? 12.986 2.048 -25.101 1.00 74.25 135 VAL A N 1
ATOM 986 C CA . VAL A 1 135 ? 12.378 3.005 -24.179 1.00 74.25 135 VAL A CA 1
ATOM 987 C C . VAL A 1 135 ? 10.926 2.610 -23.962 1.00 74.25 135 VAL A C 1
ATOM 989 O O . VAL A 1 135 ? 10.135 2.552 -24.903 1.00 74.25 135 VAL A O 1
ATOM 992 N N . VAL A 1 136 ? 10.567 2.371 -22.707 1.00 75.19 136 VAL A N 1
ATOM 993 C CA . VAL A 1 136 ? 9.210 2.070 -22.266 1.00 75.19 136 VAL A CA 1
ATOM 994 C C . VAL A 1 136 ? 8.759 3.181 -21.334 1.00 75.19 136 VAL A C 1
ATOM 996 O O . VAL A 1 136 ? 9.259 3.332 -20.225 1.00 75.19 136 VAL A O 1
ATOM 999 N N . ASN A 1 137 ? 7.781 3.959 -21.785 1.00 79.12 137 ASN A N 1
ATOM 1000 C CA . ASN A 1 137 ? 7.161 5.003 -20.981 1.00 79.12 137 ASN A CA 1
ATOM 1001 C C . ASN A 1 137 ? 5.744 4.577 -20.612 1.00 79.12 137 ASN A C 1
ATOM 1003 O O . ASN A 1 137 ? 4.935 4.280 -21.491 1.00 79.12 137 ASN A O 1
ATOM 1007 N N . MET A 1 138 ? 5.433 4.600 -19.320 1.00 79.12 138 MET A N 1
ATOM 1008 C CA . MET A 1 138 ? 4.090 4.388 -18.789 1.00 79.12 138 MET A CA 1
ATOM 1009 C C . MET A 1 138 ? 3.644 5.643 -18.013 1.00 79.12 138 MET A C 1
ATOM 1011 O O . MET A 1 138 ? 3.669 5.668 -16.775 1.00 79.12 138 MET A O 1
ATOM 1015 N N . PRO A 1 139 ? 3.276 6.729 -18.720 1.00 84.25 139 PRO A N 1
ATOM 1016 C CA . PRO A 1 139 ? 2.769 7.935 -18.081 1.00 84.25 139 PRO A CA 1
ATOM 1017 C C . PRO A 1 139 ? 1.359 7.706 -17.530 1.00 84.25 139 PRO A C 1
ATOM 1019 O O . PRO A 1 139 ? 0.567 6.959 -18.103 1.00 84.25 139 PRO A O 1
ATOM 1022 N N . ASN A 1 140 ? 1.025 8.397 -16.442 1.00 85.38 140 ASN A N 1
ATOM 1023 C CA . ASN A 1 140 ? -0.274 8.346 -15.771 1.00 85.38 140 ASN A CA 1
ATOM 1024 C C . ASN A 1 140 ? -0.729 6.913 -15.447 1.00 85.38 140 ASN A C 1
ATOM 1026 O O . ASN A 1 140 ? -1.917 6.590 -15.515 1.00 85.38 140 ASN A O 1
ATOM 1030 N N . THR A 1 141 ? 0.220 6.046 -15.097 1.00 82.56 141 THR A N 1
ATOM 1031 C CA . THR A 1 141 ? -0.052 4.655 -14.760 1.00 82.56 141 THR A CA 1
ATOM 1032 C C . THR A 1 141 ? -0.800 4.597 -13.447 1.00 82.56 141 THR A C 1
ATOM 1034 O O . THR A 1 141 ? -0.252 4.902 -12.385 1.00 82.56 141 THR A O 1
ATOM 1037 N N . GLN A 1 142 ? -2.058 4.176 -13.521 1.00 87.06 142 GLN A N 1
ATOM 1038 C CA . GLN A 1 142 ? -2.839 3.875 -12.337 1.00 87.06 142 GLN A CA 1
ATOM 1039 C C . GLN A 1 142 ? -2.474 2.494 -11.811 1.00 87.06 142 GLN A C 1
ATOM 1041 O O . GLN A 1 142 ? -2.433 1.509 -12.551 1.00 87.06 142 GLN A O 1
ATOM 1046 N N . TRP A 1 143 ? -2.227 2.424 -10.513 1.00 82.62 143 TRP A N 1
ATOM 1047 C CA . TRP A 1 143 ? -1.992 1.173 -9.815 1.00 82.62 143 TRP A CA 1
ATOM 1048 C C . TRP A 1 143 ? -2.560 1.262 -8.404 1.00 82.62 143 TRP A C 1
ATOM 1050 O O . TRP A 1 143 ? -2.723 2.336 -7.822 1.00 82.62 143 TRP A O 1
ATOM 1060 N N . GLN A 1 144 ? -2.933 0.114 -7.865 1.00 83.62 144 GLN 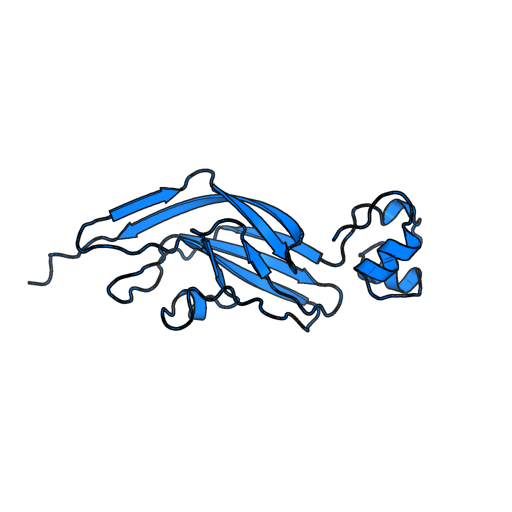A N 1
ATOM 1061 C CA . GLN A 1 144 ? -3.523 0.001 -6.542 1.00 83.62 144 GLN A CA 1
ATOM 1062 C C . GLN A 1 144 ? -2.581 -0.763 -5.637 1.00 83.62 144 GLN A C 1
ATOM 1064 O O . GLN A 1 144 ? -1.976 -1.740 -6.067 1.00 83.62 144 GLN A O 1
ATOM 1069 N N . LEU A 1 145 ? -2.496 -0.340 -4.381 1.00 79.00 145 LEU A N 1
ATOM 1070 C CA . LEU A 1 145 ? -1.849 -1.113 -3.337 1.00 79.00 145 LEU A CA 1
ATOM 1071 C C . LEU A 1 145 ? -2.876 -2.053 -2.716 1.00 79.00 145 LEU A C 1
ATOM 1073 O O . LEU A 1 145 ? -3.910 -1.605 -2.206 1.00 79.00 145 LEU A O 1
ATOM 1077 N N . LEU A 1 146 ? -2.579 -3.347 -2.748 1.00 76.88 146 LEU A N 1
ATOM 1078 C CA . LEU A 1 146 ? -3.420 -4.381 -2.169 1.00 76.88 146 LEU A CA 1
ATOM 1079 C C . LEU A 1 146 ? -2.760 -4.927 -0.908 1.00 76.88 146 LEU A C 1
ATOM 1081 O O . LEU A 1 146 ? -1.578 -5.263 -0.929 1.00 76.88 146 LEU A O 1
ATOM 1085 N N . LEU A 1 147 ? -3.544 -5.070 0.160 1.00 75.19 147 LEU A N 1
ATOM 1086 C CA . LEU A 1 147 ? -3.180 -5.832 1.352 1.00 75.19 147 LEU A CA 1
ATOM 1087 C C . LEU A 1 147 ? -4.115 -7.032 1.465 1.00 75.19 147 LEU A C 1
ATOM 1089 O O . LEU A 1 147 ? -5.335 -6.859 1.530 1.00 75.19 147 LEU A O 1
ATOM 1093 N N . ASN A 1 148 ? -3.560 -8.246 1.465 1.00 74.56 148 ASN A N 1
ATOM 1094 C CA . ASN A 1 148 ? -4.329 -9.499 1.455 1.00 74.56 148 ASN A CA 1
ATOM 1095 C C . ASN A 1 148 ? -5.415 -9.525 0.359 1.00 74.56 148 ASN A C 1
ATOM 1097 O O . ASN A 1 148 ? -6.542 -9.957 0.590 1.00 74.56 148 ASN A O 1
ATOM 1101 N N . GLY A 1 149 ? -5.099 -8.995 -0.827 1.00 72.56 149 GLY A N 1
ATOM 1102 C CA . GLY A 1 149 ? -6.025 -8.937 -1.964 1.00 72.56 149 GLY A CA 1
ATOM 1103 C C . GLY A 1 149 ? -7.094 -7.837 -1.896 1.00 72.56 149 GLY A C 1
ATOM 1104 O O . GLY A 1 149 ? -7.845 -7.675 -2.852 1.00 72.56 149 GLY A O 1
ATOM 1105 N N . SER A 1 150 ? -7.163 -7.051 -0.818 1.00 76.88 150 SER A N 1
ATOM 1106 C CA . SER A 1 150 ? -8.063 -5.894 -0.721 1.00 76.88 150 SER A CA 1
ATOM 1107 C C . SER A 1 150 ? -7.333 -4.602 -1.061 1.00 76.88 150 SER A C 1
ATOM 1109 O O . SER A 1 150 ? -6.235 -4.370 -0.562 1.00 76.88 150 SER A O 1
ATOM 1111 N N . VAL A 1 151 ? -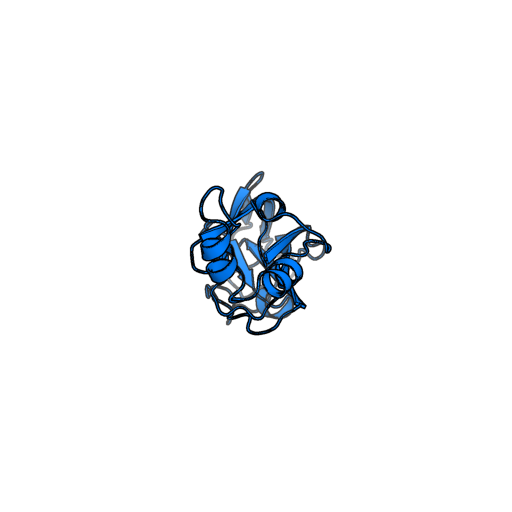7.952 -3.736 -1.862 1.00 80.62 151 VAL A N 1
ATOM 1112 C CA . VAL A 1 151 ? -7.395 -2.416 -2.192 1.00 80.62 151 VAL A CA 1
ATOM 1113 C C . VAL A 1 151 ? -7.377 -1.529 -0.949 1.00 80.62 151 VAL A C 1
ATOM 1115 O O . VAL A 1 151 ? -8.384 -1.401 -0.252 1.00 80.62 151 VAL A O 1
ATOM 1118 N N . VAL A 1 152 ? -6.232 -0.905 -0.682 1.00 77.44 152 VAL A N 1
ATOM 1119 C CA . VAL A 1 152 ? -6.031 -0.029 0.488 1.00 77.44 152 VAL A CA 1
ATOM 1120 C C . VAL A 1 152 ? -5.651 1.387 0.078 1.00 77.44 152 VAL A C 1
ATOM 1122 O O . VAL A 1 152 ? -5.937 2.331 0.807 1.00 77.44 152 VAL A O 1
ATOM 1125 N N . ALA A 1 153 ? -5.070 1.548 -1.109 1.00 80.00 153 ALA A N 1
ATOM 1126 C CA . ALA A 1 153 ? -4.820 2.845 -1.716 1.00 80.00 153 ALA A CA 1
ATOM 1127 C C . ALA A 1 153 ? -4.748 2.729 -3.245 1.00 80.00 153 ALA A C 1
ATOM 1129 O O . ALA A 1 153 ? -4.475 1.656 -3.785 1.00 80.00 153 ALA A O 1
ATOM 1130 N N . THR A 1 154 ? -5.020 3.834 -3.938 1.00 85.12 154 THR A N 1
ATOM 1131 C CA . THR A 1 154 ? -4.909 3.957 -5.398 1.00 85.12 154 THR A CA 1
ATOM 1132 C C . THR A 1 154 ? -3.984 5.120 -5.714 1.00 85.12 154 THR A C 1
ATOM 1134 O O . THR A 1 154 ? -4.116 6.188 -5.118 1.00 85.12 154 THR A O 1
ATOM 1137 N N . TYR A 1 155 ? -3.072 4.906 -6.652 1.00 84.81 155 TYR A N 1
ATOM 1138 C CA . TYR A 1 155 ? -2.028 5.847 -7.025 1.00 84.81 155 TYR A CA 1
ATOM 1139 C C . TYR A 1 155 ? -2.016 6.061 -8.528 1.00 84.81 155 TYR A C 1
ATOM 1141 O O . TYR A 1 155 ? -2.481 5.223 -9.300 1.00 84.81 155 TYR A O 1
ATOM 1149 N N . THR A 1 156 ? -1.486 7.210 -8.931 1.00 85.00 156 THR A N 1
ATOM 1150 C CA . THR A 1 156 ? -1.148 7.504 -10.322 1.00 85.00 156 THR A CA 1
ATOM 1151 C C . THR A 1 156 ? 0.300 7.952 -10.348 1.00 85.00 156 THR A C 1
ATOM 1153 O O . THR A 1 156 ? 0.640 8.939 -9.697 1.00 85.00 156 THR A O 1
ATOM 1156 N N . SER A 1 157 ? 1.125 7.225 -11.090 1.00 82.69 157 SER A N 1
ATOM 1157 C CA . SER A 1 157 ? 2.559 7.477 -11.201 1.00 82.69 157 SER A CA 1
ATOM 1158 C C . SER A 1 157 ? 2.969 7.528 -12.662 1.00 82.69 157 SER A C 1
ATOM 1160 O O . SER A 1 157 ? 2.365 6.879 -13.518 1.00 82.69 157 SER A O 1
ATOM 1162 N N . ASN A 1 158 ? 4.010 8.296 -12.952 1.00 81.44 158 ASN A N 1
ATOM 1163 C CA . ASN A 1 158 ? 4.696 8.208 -14.229 1.00 81.44 158 ASN A CA 1
ATOM 1164 C C . ASN A 1 158 ? 5.880 7.286 -14.026 1.00 81.44 158 ASN A C 1
ATOM 1166 O O . ASN A 1 158 ? 6.662 7.527 -13.116 1.00 81.44 158 ASN A O 1
ATOM 1170 N N . PHE A 1 159 ? 6.000 6.272 -14.869 1.00 79.75 159 PHE A N 1
ATOM 1171 C CA . PHE A 1 159 ? 7.193 5.451 -14.890 1.00 79.75 159 PHE A CA 1
ATOM 1172 C C . PHE A 1 159 ? 7.835 5.527 -16.268 1.00 79.75 159 PHE A C 1
ATOM 1174 O O . PHE A 1 159 ? 7.144 5.441 -17.288 1.00 79.75 159 PHE A O 1
ATOM 1181 N N . SER A 1 160 ? 9.150 5.674 -16.306 1.00 75.75 160 SER A N 1
ATOM 1182 C CA . SER A 1 160 ? 9.927 5.628 -17.539 1.00 75.75 160 SER A CA 1
ATOM 1183 C C . SER A 1 160 ? 11.057 4.632 -17.413 1.00 75.75 160 SER A C 1
ATOM 1185 O O . SER A 1 160 ? 11.654 4.462 -16.356 1.00 75.75 160 SER A O 1
ATOM 1187 N N . ALA A 1 161 ? 11.371 3.952 -18.498 1.00 72.44 161 ALA A N 1
ATOM 1188 C CA . ALA A 1 161 ? 12.518 3.095 -18.495 1.00 72.44 161 ALA A CA 1
ATOM 1189 C C . ALA A 1 161 ? 13.203 3.034 -19.845 1.00 72.44 161 ALA A C 1
ATOM 1191 O O . ALA A 1 161 ? 12.537 3.005 -20.873 1.00 72.44 161 ALA A O 1
ATOM 1192 N N . SER A 1 162 ? 14.533 3.037 -19.842 1.00 69.81 162 SER A N 1
ATOM 1193 C CA . SER A 1 162 ? 15.325 3.083 -21.067 1.00 69.81 162 SER A CA 1
ATOM 1194 C C . SER A 1 162 ? 16.581 2.239 -20.932 1.00 69.81 162 SER A C 1
ATOM 1196 O O . SER A 1 162 ? 17.420 2.555 -20.091 1.00 69.81 162 SER A O 1
ATOM 1198 N N . SER A 1 163 ? 16.754 1.231 -21.783 1.00 68.88 163 SER A N 1
ATOM 1199 C CA . SER A 1 163 ? 18.065 0.615 -21.993 1.00 68.88 163 SER A CA 1
ATOM 1200 C C . SER A 1 163 ? 18.799 1.324 -23.123 1.00 68.88 163 SER A C 1
ATOM 1202 O O . SER A 1 163 ? 18.201 1.615 -24.158 1.00 68.88 163 SER A O 1
ATOM 1204 N N . GLN A 1 164 ? 20.085 1.594 -22.909 1.00 61.59 164 GLN A N 1
ATOM 1205 C CA . GLN A 1 164 ? 21.009 2.013 -23.958 1.00 61.59 164 GLN A CA 1
ATOM 1206 C C . GLN A 1 164 ? 22.173 1.026 -23.990 1.00 61.59 164 GLN A C 1
ATOM 1208 O O . GLN A 1 164 ? 22.809 0.797 -22.959 1.00 61.59 164 GLN A O 1
ATOM 1213 N N . PHE A 1 165 ? 22.429 0.429 -25.148 1.00 61.94 165 PHE A N 1
ATOM 1214 C CA . PHE A 1 165 ? 23.647 -0.322 -25.399 1.00 61.94 165 PHE A CA 1
ATOM 1215 C C . PHE A 1 165 ? 24.793 0.664 -25.580 1.00 61.94 165 PHE A C 1
ATOM 1217 O O . PHE A 1 165 ? 24.812 1.452 -26.524 1.00 61.94 165 PHE A O 1
ATOM 1224 N N . ASP A 1 166 ? 25.765 0.615 -24.673 1.00 58.12 166 ASP A N 1
ATOM 1225 C CA . ASP A 1 166 ? 27.001 1.356 -24.862 1.00 58.12 166 ASP A CA 1
ATOM 1226 C C . ASP A 1 166 ? 27.855 0.640 -25.915 1.00 58.12 166 ASP A C 1
ATOM 1228 O O . ASP A 1 166 ? 28.478 -0.390 -25.657 1.00 58.12 166 ASP A O 1
ATOM 1232 N N . THR A 1 167 ? 27.838 1.154 -27.144 1.00 56.78 167 THR A N 1
ATOM 1233 C CA . THR A 1 167 ? 28.644 0.624 -28.249 1.00 56.78 167 THR A CA 1
ATOM 1234 C C . THR A 1 167 ? 30.064 1.192 -28.269 1.00 56.78 167 THR A C 1
ATOM 1236 O O . THR A 1 167 ? 30.741 1.041 -29.284 1.00 56.78 167 THR A O 1
ATOM 1239 N N . THR A 1 168 ? 30.516 1.9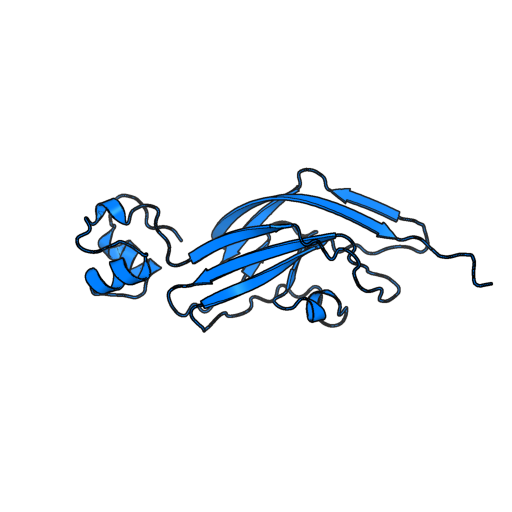05 -27.230 1.00 56.72 168 THR A N 1
ATOM 1240 C CA . THR A 1 168 ? 31.847 2.541 -27.231 1.00 56.72 168 THR A CA 1
ATOM 1241 C C . THR A 1 168 ? 32.988 1.655 -26.719 1.00 56.72 168 THR A C 1
ATOM 1243 O O . THR A 1 168 ? 34.144 2.011 -26.932 1.00 56.72 168 THR A O 1
ATOM 1246 N N . ASP A 1 169 ? 32.688 0.467 -26.184 1.00 49.31 169 ASP A N 1
ATOM 1247 C CA . ASP A 1 169 ? 33.673 -0.531 -25.734 1.00 49.31 169 ASP A CA 1
ATOM 1248 C C . ASP A 1 169 ? 33.824 -1.711 -26.730 1.00 49.31 169 ASP A C 1
ATOM 1250 O O . ASP A 1 169 ? 33.508 -2.859 -26.403 1.00 49.31 169 ASP A O 1
ATOM 1254 N N . TRP A 1 170 ? 34.312 -1.444 -27.952 1.00 48.38 170 TRP A N 1
ATOM 1255 C CA . TRP A 1 170 ? 34.783 -2.478 -28.901 1.00 48.38 170 TRP A CA 1
ATOM 1256 C C . TRP A 1 170 ? 36.278 -2.346 -29.198 1.00 48.38 170 TRP A C 1
ATOM 1258 O O . TRP A 1 170 ? 36.713 -1.235 -29.579 1.00 48.38 170 TRP A O 1
#

Secondary structure (DSSP, 8-state):
-PPPSS-HHHHHHHHH--SSHHHHHHHTT-PSS--GGGGTT--SEEEEEEE-S---PPP-SSEE---EEEEEEEESS-----EEES-TTEEEES-HHHHT-TTTTT--------S-EEEEEEEEE-EE--SS-EEEEEEEEEEEEEETTEEEEEEEEEEEEEE---TT--

Organism: Salmonella enterica (NCBI:txid28901)

Radius of gyration: 19.53 Å; chains: 1; bounding box: 58×25×53 Å

Foldseek 3Di:
DQQAPDPLQVSLCVQQVDNDPVSSCVLQVNDPPDDSVVRGRTGQKDKDKAFDPDQDAADDPWKTWGGKIKMKIAGSDQFFWFKDKPDQQKWKDQDPVLCRDPVNTPDSPGPTRRDGGIGMMMMTGIDTDDPDWDKDKDAQDWMFIDTRNHGDDIDTDIHIDIDDDPPPPD

InterPro domains:
  IPR048291 Phage tail fibre adhesin Gp38, N-terminal domain [PF21721] (1-40)